Protein AF-A0A850JNI6-F1 (afdb_monomer_lite)

Sequence (99 aa):
MSFDELVTRLVEAGRAAFAEARETNSGESFYSFALFTDPFAAYILPTCSSEEGLLRVAERYVGEFGGTVEEQAASLRWSPVDSPYHMLGRTTSPVFSKC

Foldseek 3Di:
DDPVVVVVVVVVQQVVQVVVVCVVPVVWAWDDWDWDADPVNPDTAIFTATPVQLLVLLVVCCVVPNDDSVVSSVVCVPPRVSGPRTRTDDDPPPPPPDD

Secondary structure (DSSP, 8-state):
--HHHHHHHHHHHHHHHHHHHHHHTTTS-EEEEEEE--TT----EEEEEEHHHHHHHHHHHHHHH-S-HHHHHHHHTT-TTTSTTBT-S--SSTT-S--

Radius of gyration: 14.99 Å; chains: 1; bounding box: 40×25×36 Å

Structure (mmCIF, N/CA/C/O backbone):
data_AF-A0A850JNI6-F1
#
_entry.id   AF-A0A850JNI6-F1
#
loop_
_atom_site.group_PDB
_atom_site.id
_atom_site.type_symbol
_atom_site.label_atom_id
_atom_site.label_alt_id
_atom_site.label_comp_id
_atom_site.label_asym_id
_atom_site.label_entity_id
_atom_site.label_seq_id
_atom_site.pdbx_PDB_ins_code
_atom_site.Cartn_x
_atom_site.Cartn_y
_atom_site.Cartn_z
_atom_site.occupancy
_atom_site.B_iso_or_equiv
_atom_site.auth_seq_id
_atom_site.auth_comp_id
_atom_site.auth_asym_id
_atom_site.auth_atom_id
_atom_site.pdbx_PDB_model_num
ATOM 1 N N . MET A 1 1 ? 15.183 1.826 -24.640 1.00 78.06 1 MET A N 1
ATOM 2 C CA . MET A 1 1 ? 15.391 1.572 -23.208 1.00 78.06 1 MET A CA 1
ATOM 3 C C . MET A 1 1 ? 15.656 0.092 -23.051 1.00 78.06 1 MET A C 1
ATOM 5 O O . MET A 1 1 ? 14.844 -0.695 -23.532 1.00 78.06 1 MET A O 1
ATOM 9 N N . SER A 1 2 ? 16.808 -0.277 -22.503 1.00 95.75 2 SER A N 1
ATOM 10 C CA . SER A 1 2 ? 17.127 -1.666 -22.176 1.00 95.75 2 SER A CA 1
ATOM 11 C C . SER A 1 2 ? 16.331 -2.131 -20.953 1.00 95.75 2 SER A C 1
ATOM 13 O O . SER A 1 2 ? 15.726 -1.325 -20.242 1.00 95.75 2 SER A O 1
ATOM 15 N N . PHE A 1 3 ? 16.329 -3.440 -20.707 1.00 94.31 3 PHE A N 1
ATOM 16 C CA . PHE A 1 3 ? 15.734 -3.994 -19.494 1.00 94.31 3 PHE A CA 1
ATOM 17 C C . PHE A 1 3 ? 16.420 -3.446 -18.234 1.00 94.31 3 PHE A C 1
ATOM 19 O O . PHE A 1 3 ? 15.738 -3.007 -17.315 1.00 94.31 3 PHE A O 1
ATOM 26 N N . ASP A 1 4 ? 17.751 -3.373 -18.233 1.00 97.44 4 ASP A N 1
ATOM 27 C CA . ASP A 1 4 ? 18.517 -2.847 -17.100 1.00 97.44 4 ASP A CA 1
ATOM 28 C C . ASP A 1 4 ? 18.196 -1.371 -16.832 1.00 97.44 4 ASP A C 1
ATOM 30 O O . ASP A 1 4 ? 17.977 -0.979 -15.688 1.00 97.44 4 ASP A O 1
ATOM 34 N N . GLU A 1 5 ? 18.073 -0.558 -17.887 1.00 95.31 5 GLU A N 1
ATOM 35 C CA . GLU A 1 5 ? 17.661 0.845 -17.762 1.00 95.31 5 GLU A CA 1
ATOM 36 C C . GLU A 1 5 ? 16.249 0.979 -17.172 1.00 95.31 5 GLU A C 1
ATOM 38 O O . GLU A 1 5 ? 16.004 1.872 -16.358 1.00 95.31 5 GLU A O 1
ATOM 43 N N . LEU A 1 6 ? 15.317 0.098 -17.557 1.00 92.38 6 LEU A N 1
ATOM 44 C CA . LEU A 1 6 ? 13.971 0.067 -16.983 1.00 92.38 6 LEU A CA 1
ATOM 45 C C . LEU A 1 6 ? 14.011 -0.313 -15.497 1.00 92.38 6 LEU A C 1
ATOM 47 O O . LEU A 1 6 ? 13.385 0.364 -14.683 1.00 92.38 6 LEU A O 1
ATOM 51 N N . VAL A 1 7 ? 14.762 -1.358 -15.137 1.00 95.12 7 VAL A N 1
ATOM 52 C CA . VAL A 1 7 ? 14.914 -1.811 -13.746 1.00 95.12 7 VAL A CA 1
ATOM 53 C C . VAL A 1 7 ? 15.484 -0.696 -12.875 1.00 95.12 7 VAL A C 1
ATOM 55 O O . VAL A 1 7 ? 14.911 -0.396 -11.827 1.00 95.12 7 VAL A O 1
ATOM 58 N N . THR A 1 8 ? 16.554 -0.031 -13.318 1.00 96.12 8 THR A N 1
ATOM 59 C CA . THR A 1 8 ? 17.145 1.097 -12.585 1.00 96.12 8 THR A CA 1
ATOM 60 C C . THR A 1 8 ? 16.121 2.203 -12.352 1.00 96.12 8 THR A C 1
ATOM 62 O O . THR A 1 8 ? 15.936 2.633 -11.214 1.00 96.12 8 THR A O 1
ATOM 65 N N . ARG A 1 9 ? 15.384 2.607 -13.394 1.00 94.00 9 ARG A N 1
ATOM 66 C CA . ARG A 1 9 ? 14.365 3.661 -13.278 1.00 94.00 9 ARG A CA 1
ATOM 67 C C . ARG A 1 9 ? 13.219 3.281 -12.345 1.00 94.00 9 ARG A C 1
ATOM 69 O O . ARG A 1 9 ? 12.752 4.132 -11.594 1.00 94.00 9 ARG A O 1
ATOM 76 N N . LEU A 1 10 ? 12.775 2.024 -12.361 1.00 92.75 10 LEU A N 1
ATOM 77 C CA . LEU A 1 10 ? 11.735 1.538 -11.448 1.00 92.75 10 LEU A CA 1
ATOM 78 C C . LEU A 1 10 ? 12.212 1.546 -9.992 1.00 92.75 10 LEU A C 1
ATOM 80 O O . LEU A 1 10 ? 11.463 1.959 -9.107 1.00 92.75 10 LEU A O 1
ATOM 84 N N . VAL A 1 11 ? 13.458 1.137 -9.738 1.00 94.69 11 VAL A N 1
ATOM 85 C CA . VAL A 1 11 ? 14.051 1.172 -8.392 1.00 94.69 11 VAL A CA 1
ATOM 86 C C . VAL A 1 11 ? 14.156 2.607 -7.880 1.00 94.69 11 VAL A C 1
ATOM 88 O O . VAL A 1 11 ? 13.789 2.873 -6.735 1.00 94.69 11 VAL A O 1
ATOM 91 N N . GLU A 1 12 ? 14.633 3.534 -8.708 1.00 94.38 12 GLU A N 1
ATOM 92 C CA . GLU A 1 12 ? 14.754 4.950 -8.349 1.00 94.38 12 GLU A CA 1
ATOM 93 C C . GLU A 1 12 ? 13.386 5.584 -8.077 1.00 94.38 12 GLU A C 1
ATOM 95 O O . GLU A 1 12 ? 13.191 6.196 -7.025 1.00 94.38 12 GLU A O 1
ATOM 100 N N . ALA A 1 13 ? 12.420 5.377 -8.978 1.00 91.75 13 ALA A N 1
ATOM 101 C CA . ALA A 1 13 ? 11.065 5.899 -8.830 1.00 91.75 13 ALA A CA 1
ATOM 102 C C . ALA A 1 13 ? 10.364 5.334 -7.585 1.00 91.75 13 ALA A C 1
ATOM 104 O O . ALA A 1 13 ? 9.784 6.094 -6.809 1.00 91.75 13 ALA A O 1
ATOM 105 N N . GLY A 1 14 ? 10.468 4.021 -7.348 1.00 93.38 14 GLY A N 1
ATOM 106 C CA . GLY A 1 14 ? 9.902 3.378 -6.164 1.00 93.38 14 GLY A CA 1
ATOM 107 C C . GLY A 1 14 ? 10.510 3.917 -4.869 1.00 93.38 14 GLY A C 1
ATOM 108 O O . GLY A 1 14 ? 9.780 4.297 -3.958 1.00 93.38 14 GLY A O 1
ATOM 109 N N . ARG A 1 15 ? 11.845 4.036 -4.794 1.00 94.56 15 ARG A N 1
ATOM 110 C CA . ARG A 1 15 ? 12.525 4.608 -3.616 1.00 94.56 15 ARG A CA 1
ATOM 111 C C . ARG A 1 15 ? 12.087 6.041 -3.338 1.00 94.56 15 ARG A C 1
ATOM 113 O O . ARG A 1 15 ? 11.835 6.362 -2.180 1.00 94.56 15 ARG A O 1
ATOM 120 N N . ALA A 1 16 ? 11.991 6.873 -4.373 1.00 94.00 16 ALA A N 1
ATOM 121 C CA . ALA A 1 16 ? 11.546 8.255 -4.231 1.00 94.00 16 ALA A CA 1
ATOM 122 C C . ALA A 1 16 ? 10.104 8.333 -3.704 1.00 94.00 16 ALA A C 1
ATOM 124 O O . ALA A 1 16 ? 9.855 9.032 -2.725 1.00 94.00 16 ALA A O 1
ATOM 125 N N . ALA A 1 17 ? 9.181 7.561 -4.287 1.00 93.56 17 ALA A N 1
ATOM 126 C CA . ALA A 1 17 ? 7.783 7.53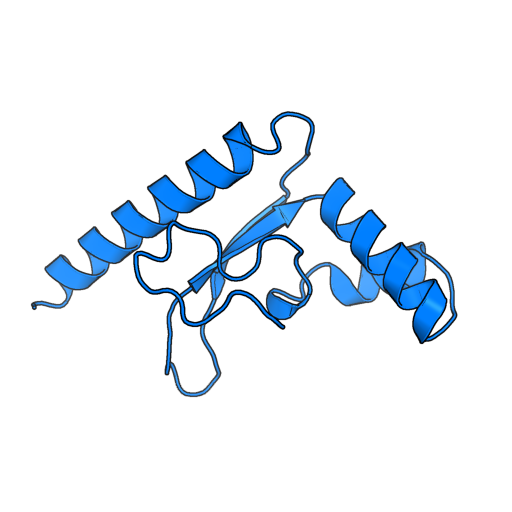1 -3.856 1.00 93.56 17 ALA A CA 1
ATOM 127 C C . ALA A 1 17 ? 7.625 7.015 -2.414 1.00 93.56 17 ALA A C 1
ATOM 129 O O . ALA A 1 17 ? 6.857 7.569 -1.631 1.00 93.56 17 ALA A O 1
ATOM 130 N N . PHE A 1 18 ? 8.373 5.979 -2.026 1.00 94.88 18 PHE A N 1
ATOM 131 C CA . PHE A 1 18 ? 8.303 5.428 -0.670 1.00 94.88 18 PHE A CA 1
ATOM 132 C C . PHE A 1 18 ? 8.940 6.340 0.381 1.00 94.88 18 PHE A C 1
ATOM 134 O O . PHE A 1 18 ? 8.454 6.391 1.511 1.00 94.88 18 PHE A O 1
ATOM 141 N N . ALA A 1 19 ? 10.003 7.068 0.029 1.00 94.44 19 ALA A N 1
ATOM 142 C CA . ALA A 1 19 ? 10.560 8.103 0.895 1.00 94.44 19 ALA A CA 1
ATOM 143 C C . ALA A 1 19 ? 9.534 9.221 1.128 1.00 94.44 19 ALA A C 1
ATOM 145 O O . ALA A 1 19 ? 9.232 9.530 2.277 1.00 94.44 19 ALA A O 1
ATOM 146 N N . GLU A 1 20 ? 8.914 9.724 0.057 1.00 93.50 20 GLU A N 1
ATOM 147 C CA . GLU A 1 20 ? 7.846 10.730 0.127 1.00 93.50 20 GLU A CA 1
ATOM 148 C C . GLU A 1 20 ? 6.667 10.258 0.995 1.00 93.50 20 GLU A C 1
ATOM 150 O O . GLU A 1 20 ? 6.178 11.018 1.834 1.00 93.50 20 GLU A O 1
ATOM 155 N N . ALA A 1 21 ? 6.256 8.990 0.864 1.00 92.56 21 ALA A N 1
ATOM 156 C CA . ALA A 1 21 ? 5.202 8.396 1.688 1.00 92.56 21 ALA A CA 1
ATOM 157 C C . ALA A 1 21 ? 5.534 8.468 3.182 1.00 92.56 21 ALA A C 1
ATOM 159 O O . ALA A 1 21 ? 4.709 8.897 3.990 1.00 92.56 21 ALA A O 1
ATOM 160 N N . ARG A 1 22 ? 6.755 8.059 3.543 1.00 94.75 22 ARG A N 1
ATOM 161 C CA . ARG A 1 22 ? 7.225 8.019 4.932 1.00 94.75 22 ARG A CA 1
ATOM 162 C C . ARG A 1 22 ? 7.435 9.409 5.512 1.00 94.75 22 ARG A C 1
ATOM 164 O O . ARG A 1 22 ? 7.154 9.615 6.684 1.00 94.75 22 ARG A O 1
ATOM 171 N N . GLU A 1 23 ? 7.934 10.348 4.717 1.00 94.88 23 GLU A N 1
ATOM 172 C CA . GLU A 1 23 ? 8.136 11.734 5.146 1.00 94.88 23 GLU A CA 1
ATOM 173 C C . GLU A 1 23 ? 6.793 12.427 5.394 1.00 94.88 23 GLU A C 1
ATOM 175 O O . GLU A 1 23 ? 6.577 13.001 6.462 1.00 94.88 23 GLU A O 1
ATOM 180 N N . THR A 1 24 ? 5.863 12.301 4.444 1.00 93.19 24 THR A N 1
ATOM 181 C CA . THR A 1 24 ? 4.526 12.909 4.527 1.00 93.19 24 THR A CA 1
ATOM 182 C C . THR A 1 24 ? 3.689 12.312 5.660 1.00 93.19 24 THR A C 1
ATOM 184 O O . THR A 1 24 ? 2.916 13.026 6.292 1.00 93.19 24 THR A O 1
ATOM 187 N N . ASN A 1 25 ? 3.869 11.021 5.956 1.00 94.00 25 ASN A N 1
ATOM 188 C CA . ASN A 1 25 ? 3.100 10.282 6.962 1.00 94.00 25 ASN A CA 1
ATOM 189 C C . ASN A 1 25 ? 4.020 9.745 8.073 1.00 94.00 25 ASN A C 1
ATOM 191 O O . ASN A 1 25 ? 3.952 8.581 8.455 1.00 94.00 25 ASN A O 1
ATOM 195 N N . SER A 1 26 ? 4.915 10.592 8.586 1.00 93.75 26 SER A N 1
ATOM 196 C CA . SER A 1 26 ? 5.963 10.196 9.547 1.00 93.75 26 SER A CA 1
ATOM 197 C C . SER A 1 26 ? 5.458 9.651 10.889 1.00 93.75 26 SER A C 1
ATOM 199 O O . SER A 1 26 ? 6.232 9.039 11.625 1.00 93.75 26 SER A O 1
ATOM 201 N N . GLY A 1 27 ? 4.176 9.847 11.202 1.00 96.31 27 GLY A N 1
ATOM 202 C CA . GLY A 1 27 ? 3.513 9.270 12.371 1.00 96.31 27 GLY A CA 1
ATOM 203 C C . GLY A 1 27 ? 2.929 7.874 12.152 1.00 96.31 27 GLY A C 1
ATOM 204 O O . GLY A 1 27 ? 2.330 7.344 13.080 1.00 96.31 27 GLY A O 1
ATOM 205 N N . GLU A 1 28 ? 3.065 7.300 10.955 1.00 97.50 28 GLU A N 1
ATOM 206 C CA . GLU A 1 28 ? 2.433 6.031 10.600 1.00 97.50 28 GLU A CA 1
ATOM 207 C C . GLU A 1 28 ? 3.388 4.838 10.580 1.00 97.50 28 GLU A C 1
ATOM 209 O O . GLU A 1 28 ? 4.580 4.933 10.261 1.00 97.50 28 GLU A O 1
ATOM 214 N N . SER A 1 29 ? 2.814 3.674 10.863 1.00 97.88 29 SER A N 1
ATOM 215 C CA . SER A 1 29 ? 3.479 2.381 10.912 1.00 97.88 29 SER A CA 1
ATOM 216 C C . SER A 1 29 ? 3.260 1.634 9.598 1.00 97.88 29 SER A C 1
ATOM 218 O O . SER A 1 29 ? 2.279 0.914 9.417 1.00 97.88 29 SER A O 1
ATOM 220 N N . PHE A 1 30 ? 4.187 1.802 8.655 1.00 97.44 30 PHE A N 1
ATOM 221 C CA . PHE A 1 30 ? 4.139 1.117 7.360 1.00 97.44 30 PHE A CA 1
ATOM 222 C C . PHE A 1 30 ? 4.514 -0.367 7.474 1.00 97.44 30 PHE A C 1
ATOM 224 O O . PHE A 1 30 ? 5.591 -0.699 7.972 1.00 97.44 30 PHE A O 1
ATOM 231 N N . TYR A 1 31 ? 3.671 -1.253 6.935 1.00 96.56 31 TYR A N 1
ATOM 232 C CA . TYR A 1 31 ? 3.904 -2.705 6.901 1.00 96.56 31 TYR A CA 1
ATOM 233 C C . TYR A 1 31 ? 4.152 -3.264 5.493 1.00 96.56 31 TYR A C 1
ATOM 235 O O . TYR A 1 31 ? 4.559 -4.417 5.361 1.00 96.56 31 TYR A O 1
ATOM 243 N N . SER A 1 32 ? 3.910 -2.482 4.436 1.00 95.38 32 SER A N 1
ATOM 244 C CA . SER A 1 32 ? 4.100 -2.925 3.051 1.00 95.38 32 SER A CA 1
ATOM 245 C C . SER A 1 32 ? 4.635 -1.806 2.166 1.00 95.38 32 SER A C 1
ATOM 247 O O . SER A 1 32 ? 4.180 -0.669 2.262 1.00 95.38 32 SER A O 1
ATOM 249 N N . PHE A 1 33 ? 5.569 -2.153 1.279 1.00 94.94 33 PHE A N 1
ATOM 250 C CA . PHE A 1 33 ? 6.054 -1.333 0.168 1.00 94.94 33 PHE A CA 1
ATOM 251 C C . PHE A 1 33 ? 6.249 -2.254 -1.040 1.00 94.94 33 PHE A C 1
ATOM 253 O O . PHE A 1 33 ? 7.050 -3.188 -0.982 1.00 94.94 33 PHE A O 1
ATOM 260 N N . ALA A 1 34 ? 5.515 -2.015 -2.122 1.00 93.06 34 ALA A N 1
ATOM 261 C CA . ALA A 1 34 ? 5.465 -2.908 -3.272 1.00 93.06 34 ALA A CA 1
ATOM 262 C C . ALA A 1 34 ? 5.294 -2.143 -4.589 1.00 93.06 34 ALA A C 1
ATOM 264 O O . ALA A 1 34 ? 4.813 -1.011 -4.624 1.00 93.06 34 ALA A O 1
ATOM 265 N N . LEU A 1 35 ? 5.673 -2.792 -5.689 1.00 92.06 35 LEU A N 1
ATOM 266 C CA . LEU A 1 35 ? 5.264 -2.388 -7.028 1.00 92.06 35 LEU A CA 1
ATOM 267 C C . LEU A 1 35 ? 4.030 -3.207 -7.406 1.00 92.06 35 LEU A C 1
ATOM 269 O O . LEU A 1 35 ? 4.088 -4.435 -7.445 1.00 92.06 35 LEU A O 1
ATOM 273 N N . PHE A 1 36 ? 2.922 -2.523 -7.6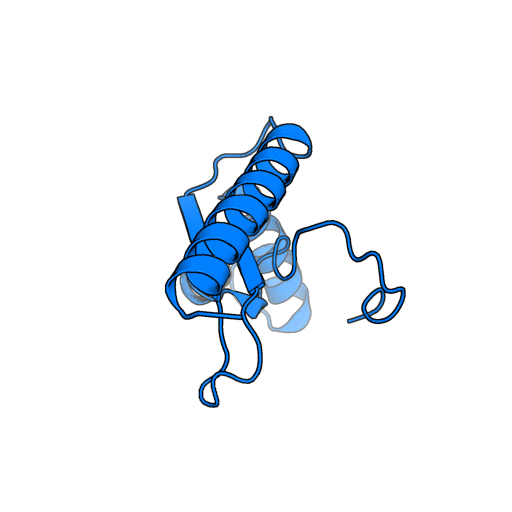56 1.00 91.19 36 PHE A N 1
ATOM 274 C CA . PHE A 1 36 ? 1.666 -3.119 -8.080 1.00 91.19 36 PHE A CA 1
ATOM 275 C C . PHE A 1 36 ? 1.506 -3.015 -9.596 1.00 91.19 36 PHE A C 1
ATOM 277 O O . PHE A 1 36 ? 1.887 -2.018 -10.211 1.00 91.19 36 PHE A O 1
ATOM 284 N N . THR A 1 37 ? 0.918 -4.048 -10.184 1.00 91.69 37 THR A N 1
ATOM 285 C CA . THR A 1 37 ? 0.560 -4.110 -11.597 1.00 91.69 37 THR A CA 1
ATOM 286 C C . THR A 1 37 ? -0.763 -4.851 -11.747 1.00 91.69 37 THR A C 1
ATOM 288 O O . THR A 1 37 ? -1.144 -5.620 -10.861 1.00 91.69 37 THR A O 1
ATOM 291 N N . ASP A 1 38 ? -1.467 -4.617 -12.849 1.00 88.19 38 ASP A N 1
ATOM 292 C CA . ASP A 1 38 ? -2.678 -5.367 -13.168 1.00 88.19 38 ASP A CA 1
ATOM 293 C C . ASP A 1 38 ? -2.349 -6.734 -13.810 1.00 88.19 38 ASP A C 1
ATOM 295 O O . ASP A 1 38 ? -1.201 -6.995 -14.185 1.00 88.19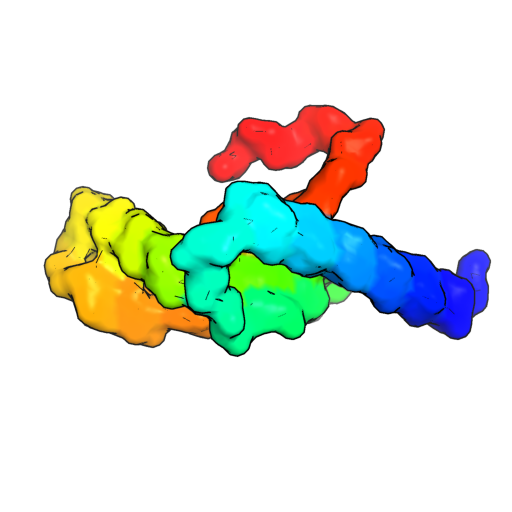 38 ASP A O 1
ATOM 299 N N . PRO A 1 39 ? -3.337 -7.637 -13.970 1.00 91.56 39 PRO A N 1
ATOM 300 C CA . PRO A 1 39 ? -3.120 -8.939 -14.609 1.00 91.56 39 PRO A CA 1
ATOM 301 C C . PRO A 1 39 ? -2.604 -8.880 -16.057 1.00 91.56 39 PRO A C 1
ATOM 303 O O . PRO A 1 39 ? -2.147 -9.896 -16.577 1.00 91.56 39 PRO A O 1
ATOM 306 N N . PHE A 1 40 ? -2.684 -7.719 -16.713 1.00 93.19 40 PHE A N 1
ATOM 307 C CA . PHE A 1 40 ? -2.211 -7.495 -18.079 1.00 93.19 40 PHE A CA 1
ATOM 308 C C . PHE A 1 40 ? -0.851 -6.789 -18.128 1.00 93.19 40 PHE A C 1
ATOM 310 O O . PHE A 1 40 ? -0.354 -6.501 -19.218 1.00 93.19 40 PHE A O 1
ATOM 317 N N . ALA A 1 41 ? -0.244 -6.523 -16.969 1.00 88.88 41 ALA A N 1
ATOM 318 C CA . ALA A 1 41 ? 0.967 -5.735 -16.817 1.00 88.88 41 ALA A CA 1
ATOM 319 C C . ALA A 1 41 ? 0.902 -4.350 -17.493 1.00 88.88 41 ALA A C 1
ATOM 321 O O . ALA A 1 41 ? 1.918 -3.833 -17.964 1.00 88.88 41 ALA A O 1
ATOM 322 N N . ALA A 1 42 ? -0.286 -3.738 -17.567 1.00 89.00 42 ALA A N 1
ATOM 323 C CA . ALA A 1 42 ? -0.487 -2.497 -18.318 1.00 89.00 42 ALA A CA 1
ATOM 324 C C . ALA A 1 42 ? 0.184 -1.276 -17.661 1.00 89.00 42 ALA A C 1
ATOM 326 O O . ALA A 1 42 ? 0.443 -0.273 -18.327 1.00 89.00 42 ALA A O 1
ATOM 327 N N . TYR A 1 43 ? 0.481 -1.352 -16.362 1.00 85.88 43 TYR A N 1
ATOM 328 C CA . TYR A 1 43 ? 1.155 -0.306 -15.595 1.00 85.88 43 TYR A CA 1
ATOM 329 C C . TYR A 1 43 ? 1.931 -0.889 -14.414 1.00 85.88 43 TYR A C 1
ATOM 331 O O . TYR A 1 43 ? 1.622 -1.973 -13.935 1.00 85.88 43 TYR A O 1
ATOM 339 N N . ILE A 1 44 ? 2.915 -0.146 -13.908 1.00 89.50 44 ILE A N 1
ATOM 340 C CA . ILE A 1 44 ? 3.627 -0.469 -12.667 1.00 89.50 44 ILE A CA 1
ATOM 341 C C . ILE A 1 44 ? 3.546 0.758 -11.766 1.00 89.50 44 ILE A C 1
ATOM 343 O O . ILE A 1 44 ? 4.007 1.832 -12.155 1.00 89.50 44 ILE A O 1
ATOM 347 N N . LEU A 1 45 ? 2.961 0.607 -10.580 1.00 88.81 45 LEU A N 1
ATOM 348 C CA . LEU A 1 45 ? 2.749 1.697 -9.631 1.00 88.81 45 LEU A CA 1
ATOM 349 C C . LEU A 1 45 ? 3.373 1.357 -8.277 1.00 88.81 45 LEU A C 1
ATOM 351 O O . LEU A 1 45 ? 3.139 0.262 -7.762 1.00 88.81 45 LEU A O 1
ATOM 355 N N . PRO A 1 46 ? 4.131 2.270 -7.653 1.00 91.69 46 PRO A N 1
ATOM 356 C CA . PRO A 1 46 ? 4.504 2.101 -6.259 1.00 91.69 46 PRO A CA 1
ATOM 357 C C . PRO A 1 46 ? 3.241 2.187 -5.393 1.00 91.69 46 PRO A C 1
ATOM 359 O O . PRO A 1 46 ? 2.369 3.033 -5.586 1.00 91.69 46 PRO A O 1
ATOM 362 N N . THR A 1 47 ? 3.117 1.263 -4.453 1.00 92.81 47 THR A N 1
ATOM 363 C CA . THR A 1 47 ? 2.033 1.212 -3.472 1.00 92.81 47 THR A CA 1
ATOM 364 C C . THR A 1 47 ? 2.636 0.819 -2.135 1.00 92.81 47 THR A C 1
ATOM 366 O O . THR A 1 47 ? 3.495 -0.059 -2.060 1.00 92.81 47 THR A O 1
ATOM 369 N N . CYS A 1 48 ? 2.208 1.470 -1.067 1.00 95.12 48 CYS A N 1
ATOM 370 C CA . CYS A 1 48 ? 2.569 1.083 0.289 1.00 95.12 48 CYS A CA 1
ATOM 371 C C . CYS A 1 48 ? 1.323 1.025 1.159 1.00 95.12 48 CYS A C 1
ATOM 373 O O . CYS A 1 48 ? 0.269 1.488 0.740 1.00 95.12 48 CYS A O 1
ATOM 375 N N . SER A 1 49 ? 1.436 0.451 2.350 1.00 96.12 49 SER A N 1
ATOM 376 C CA . SER A 1 49 ? 0.321 0.360 3.293 1.00 96.12 49 SER A CA 1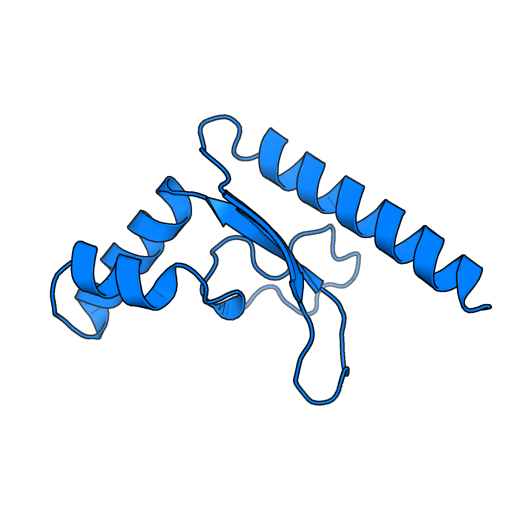
ATOM 377 C C . SER A 1 49 ? 0.820 0.544 4.720 1.00 96.12 49 SER A C 1
ATOM 379 O O . SER A 1 49 ? 1.910 0.071 5.065 1.00 96.12 49 SER A O 1
ATOM 381 N N . SER A 1 50 ? 0.016 1.219 5.536 1.00 97.56 50 SER A N 1
ATOM 382 C CA . SER A 1 50 ? 0.248 1.447 6.963 1.00 97.56 50 SER A CA 1
ATOM 383 C C . SER A 1 50 ? -0.928 0.959 7.799 1.00 97.56 50 SER A C 1
ATOM 385 O O . SER A 1 50 ? -2.034 0.777 7.282 1.00 97.56 50 SER A O 1
ATOM 387 N N . GLU A 1 51 ? -0.688 0.726 9.088 1.00 98.00 51 GLU A N 1
ATOM 388 C CA . GLU A 1 51 ? -1.739 0.312 10.024 1.00 98.00 51 GLU A CA 1
ATOM 389 C C . GLU A 1 51 ? -2.815 1.396 10.165 1.00 98.00 51 GLU A C 1
ATOM 391 O O . GLU A 1 51 ? -4.010 1.119 10.096 1.00 98.00 51 GLU A O 1
ATOM 396 N N . GLU A 1 52 ? -2.403 2.655 10.282 1.00 97.81 52 GLU A N 1
ATOM 397 C CA . GLU A 1 52 ? -3.293 3.800 10.450 1.00 97.81 52 GLU A CA 1
ATOM 398 C C . GLU A 1 52 ? -4.098 4.063 9.173 1.00 97.81 52 GLU A C 1
ATOM 400 O O . GLU A 1 52 ? -5.298 4.334 9.231 1.00 97.81 52 GLU A O 1
ATOM 405 N N . GLY A 1 53 ? -3.459 3.930 8.009 1.00 96.25 53 GLY A N 1
ATOM 406 C CA . GLY A 1 53 ? -4.127 4.005 6.715 1.00 96.25 53 GLY A CA 1
ATOM 407 C C . GLY A 1 53 ? -5.164 2.902 6.529 1.00 96.25 53 GLY A C 1
ATOM 408 O O . GLY A 1 53 ? -6.278 3.190 6.092 1.00 96.25 53 GLY A O 1
ATOM 409 N N . LEU A 1 54 ? -4.831 1.665 6.910 1.00 98.19 54 LEU A N 1
ATOM 410 C CA . LEU A 1 54 ? -5.753 0.531 6.851 1.00 98.19 54 LEU A CA 1
ATOM 411 C C . LEU A 1 54 ? -6.995 0.769 7.714 1.00 98.19 54 LEU A C 1
ATOM 413 O O . LEU A 1 54 ? -8.108 0.550 7.242 1.00 98.19 54 LEU A O 1
ATOM 417 N N . LEU A 1 55 ? -6.817 1.248 8.947 1.00 98.06 55 LEU A N 1
ATOM 418 C CA . LEU A 1 55 ? -7.936 1.516 9.852 1.00 98.06 55 LEU A CA 1
ATOM 419 C C . LEU A 1 55 ? -8.864 2.607 9.309 1.00 98.06 55 LEU A C 1
ATOM 421 O O . LEU A 1 55 ? -10.076 2.407 9.297 1.00 98.06 55 LEU A O 1
ATOM 425 N N . ARG A 1 56 ? -8.322 3.704 8.759 1.00 97.25 56 ARG A N 1
ATOM 426 C CA . ARG A 1 56 ? -9.144 4.758 8.129 1.00 97.25 56 ARG A CA 1
ATOM 427 C C . ARG A 1 56 ? -9.986 4.230 6.968 1.00 97.25 56 ARG A C 1
ATOM 429 O O . ARG A 1 56 ? -11.146 4.610 6.814 1.00 97.25 56 ARG A O 1
ATOM 436 N N . VAL A 1 57 ? -9.409 3.369 6.129 1.00 97.19 57 VAL A N 1
ATOM 437 C CA . VAL A 1 57 ? -10.144 2.771 5.005 1.00 97.19 57 VAL A CA 1
ATOM 438 C C . VAL A 1 57 ? -11.1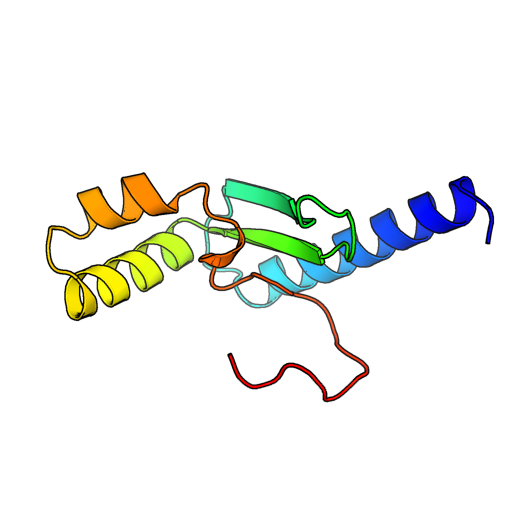87 1.777 5.511 1.00 97.19 57 VAL A C 1
ATOM 440 O O . VAL A 1 57 ? -12.317 1.797 5.030 1.00 97.19 57 VAL A O 1
ATOM 443 N N . ALA A 1 58 ? -10.854 0.962 6.512 1.00 98.12 58 ALA A N 1
ATOM 444 C CA . ALA A 1 58 ? -11.791 0.030 7.128 1.00 98.12 58 ALA A CA 1
ATOM 445 C C . ALA A 1 58 ? -12.997 0.750 7.757 1.00 98.12 58 ALA A C 1
ATOM 447 O O . ALA A 1 58 ? -14.131 0.333 7.542 1.00 98.12 58 ALA A O 1
ATOM 448 N N . GLU A 1 59 ? -12.784 1.869 8.454 1.00 98.19 59 GLU A N 1
ATOM 449 C CA . GLU A 1 59 ? -13.859 2.716 8.991 1.00 98.19 59 GLU A CA 1
ATOM 450 C C . GLU A 1 59 ? -14.792 3.238 7.889 1.00 98.19 59 GLU A C 1
ATOM 452 O O . GLU A 1 59 ? -16.016 3.175 8.031 1.00 98.19 59 GLU A O 1
ATOM 457 N N . ARG A 1 60 ? -14.234 3.695 6.757 1.00 97.69 60 ARG A N 1
ATOM 458 C CA . ARG A 1 60 ? -15.032 4.087 5.582 1.00 97.69 60 ARG A CA 1
ATOM 459 C C . ARG A 1 60 ? -15.867 2.913 5.065 1.00 97.69 60 ARG A C 1
ATOM 461 O O . ARG A 1 60 ? -17.062 3.074 4.829 1.00 97.69 60 ARG A O 1
ATOM 468 N N . TYR A 1 61 ? -15.257 1.736 4.933 1.00 97.44 61 TYR A N 1
ATOM 469 C CA . TYR A 1 61 ? -15.924 0.525 4.451 1.00 97.44 61 TYR A CA 1
ATOM 470 C C . TYR A 1 61 ? -17.047 0.054 5.381 1.00 97.44 61 TYR A C 1
ATOM 472 O O . TYR A 1 61 ? -18.090 -0.374 4.897 1.00 97.44 61 TYR A O 1
ATOM 480 N N . VAL A 1 62 ? -16.892 0.190 6.701 1.00 98.25 62 VAL A N 1
ATOM 481 C CA . VAL A 1 62 ? -17.988 -0.063 7.651 1.00 98.25 62 VAL A CA 1
ATOM 482 C C . VAL A 1 62 ? -19.172 0.866 7.377 1.00 98.25 62 VAL A C 1
ATOM 484 O O . VAL A 1 62 ? -20.318 0.421 7.404 1.00 98.25 62 VAL A O 1
ATOM 487 N N . GLY A 1 63 ? -18.917 2.142 7.076 1.00 96.94 63 GLY A N 1
ATOM 488 C CA . GLY A 1 63 ? -19.969 3.101 6.731 1.00 96.94 63 GLY A CA 1
ATOM 489 C C . GLY A 1 63 ? -20.717 2.765 5.435 1.00 96.94 63 GLY A C 1
ATOM 490 O O . GLY A 1 63 ? -21.920 3.002 5.348 1.00 96.94 63 GLY A O 1
ATOM 491 N N . GLU A 1 64 ? -20.024 2.203 4.444 1.00 96.88 64 GLU A N 1
ATOM 492 C CA . GLU A 1 64 ? -20.588 1.895 3.122 1.00 96.88 64 GLU A CA 1
ATOM 493 C C . GLU A 1 64 ? -21.233 0.503 3.044 1.00 96.88 64 GLU A C 1
ATOM 495 O O . GLU A 1 64 ? -22.276 0.336 2.408 1.00 96.88 64 GLU A O 1
ATOM 500 N N . PHE A 1 65 ? -20.637 -0.493 3.701 1.00 96.69 65 PHE A N 1
ATOM 501 C CA . PHE A 1 65 ? -20.980 -1.910 3.537 1.00 96.69 65 PHE A CA 1
ATOM 502 C C . PHE A 1 65 ? -21.390 -2.608 4.844 1.00 96.69 65 PHE A C 1
ATOM 504 O O . PHE A 1 65 ? -21.879 -3.738 4.802 1.00 96.69 65 PHE A O 1
ATOM 511 N N . GLY A 1 66 ? -21.236 -1.955 5.999 1.00 96.69 66 GLY A N 1
ATOM 512 C CA . GLY A 1 66 ? -21.496 -2.538 7.317 1.00 96.69 66 GLY A CA 1
ATOM 513 C C . GLY A 1 66 ? -20.377 -3.461 7.822 1.00 96.69 66 GLY A C 1
ATOM 514 O O . GLY A 1 66 ? -19.264 -3.480 7.293 1.00 96.69 66 GLY A O 1
ATOM 515 N N . GLY A 1 67 ? -20.682 -4.233 8.871 1.00 97.56 67 GLY A N 1
ATOM 516 C CA . GLY A 1 67 ? -19.713 -5.080 9.585 1.00 97.56 67 GLY A CA 1
ATOM 517 C C . GLY A 1 67 ? -18.924 -4.318 10.655 1.00 97.56 67 GLY A C 1
ATOM 518 O O . GLY A 1 67 ? -19.318 -3.217 11.052 1.00 97.56 67 GLY A O 1
ATOM 519 N N . THR A 1 68 ? -17.829 -4.905 11.145 1.00 98.44 68 THR A N 1
ATOM 520 C CA . THR A 1 68 ? -16.904 -4.237 12.080 1.00 98.44 68 THR A CA 1
ATOM 521 C C . THR A 1 68 ? -15.636 -3.734 11.390 1.00 98.44 68 THR A C 1
ATOM 523 O O . THR A 1 68 ? -15.267 -4.184 10.304 1.00 98.44 68 THR A O 1
ATOM 526 N N . VAL A 1 69 ? -14.938 -2.793 12.036 1.00 98.19 69 VAL A N 1
ATOM 527 C CA . VAL A 1 69 ? -13.664 -2.261 11.526 1.00 98.19 69 VAL A CA 1
ATOM 528 C C . VAL A 1 69 ? -12.623 -3.372 11.433 1.00 98.19 69 VAL A C 1
ATOM 530 O O . VAL A 1 69 ? -11.874 -3.423 10.465 1.00 98.19 69 VAL A O 1
ATOM 533 N N . GLU A 1 70 ? -12.593 -4.295 12.392 1.00 98.31 70 GLU A N 1
ATOM 534 C CA . GLU A 1 70 ? -11.663 -5.425 12.406 1.00 98.31 70 GLU A CA 1
ATOM 535 C C . GLU A 1 70 ? -11.902 -6.376 11.228 1.00 98.31 70 GLU A C 1
ATOM 537 O O . GLU A 1 70 ? -10.941 -6.809 10.592 1.00 98.31 70 GLU A O 1
ATOM 542 N N . GLU A 1 71 ? -13.165 -6.674 10.910 1.00 98.19 71 GLU A N 1
ATOM 543 C CA . GLU A 1 71 ? -13.535 -7.504 9.759 1.00 98.19 71 GLU A CA 1
ATOM 544 C C . GLU A 1 71 ? -13.100 -6.848 8.444 1.00 98.19 71 GLU A C 1
ATOM 546 O O . GLU A 1 71 ? -12.432 -7.481 7.618 1.00 98.19 71 GLU A O 1
ATOM 551 N N . GLN A 1 72 ? -13.411 -5.557 8.275 1.00 98.19 72 GLN A N 1
ATOM 552 C CA . GLN A 1 72 ? -13.028 -4.806 7.081 1.00 98.19 72 GLN A CA 1
ATOM 553 C C . GLN A 1 72 ? -11.501 -4.694 6.969 1.00 98.19 72 GLN A C 1
ATOM 555 O O . GLN A 1 72 ? -10.937 -5.039 5.931 1.00 98.19 72 GLN A O 1
ATOM 560 N N . ALA A 1 73 ? -10.805 -4.325 8.047 1.00 98.12 73 ALA A N 1
ATOM 561 C CA . ALA A 1 73 ? -9.348 -4.223 8.074 1.00 98.12 73 ALA A CA 1
ATOM 562 C C . ALA A 1 73 ? -8.670 -5.560 7.743 1.00 98.12 73 ALA A C 1
ATOM 564 O O . ALA A 1 73 ? -7.711 -5.586 6.972 1.00 98.12 73 ALA A O 1
ATOM 565 N N . ALA A 1 74 ? -9.172 -6.681 8.271 1.00 97.81 74 ALA A N 1
ATOM 566 C CA . ALA A 1 74 ? -8.637 -8.004 7.958 1.00 97.81 74 ALA A CA 1
ATOM 567 C C . ALA A 1 74 ? -8.782 -8.345 6.467 1.00 97.81 74 ALA A C 1
ATOM 569 O O . ALA A 1 74 ? -7.843 -8.876 5.869 1.00 97.81 74 ALA A O 1
ATOM 570 N N . SER A 1 75 ? -9.923 -8.009 5.859 1.00 96.88 75 SER A N 1
ATOM 571 C CA . SER A 1 75 ? -10.171 -8.261 4.435 1.00 96.88 75 SER A CA 1
ATOM 572 C C . SER A 1 75 ? -9.342 -7.361 3.506 1.00 96.88 75 SER A C 1
ATOM 574 O O . SER A 1 75 ? -8.875 -7.814 2.461 1.00 96.88 75 SER A O 1
ATOM 576 N N . LEU A 1 76 ? -9.097 -6.112 3.913 1.00 96.69 76 LEU A N 1
ATOM 577 C CA . LEU A 1 76 ? -8.451 -5.083 3.094 1.00 96.69 76 LEU A CA 1
ATOM 578 C C . LEU A 1 76 ? -6.930 -5.019 3.265 1.00 96.69 76 LEU A C 1
ATOM 580 O O . LEU A 1 76 ? -6.256 -4.396 2.448 1.00 96.69 76 LEU A O 1
ATOM 584 N N . ARG A 1 77 ? -6.364 -5.671 4.290 1.00 97.06 77 ARG A N 1
ATOM 585 C CA . ARG A 1 77 ? -4.942 -5.552 4.670 1.00 97.06 77 ARG A CA 1
ATOM 586 C C . ARG A 1 77 ? -3.954 -5.749 3.521 1.00 97.06 77 ARG A C 1
ATOM 588 O O . ARG A 1 77 ? -2.888 -5.146 3.509 1.00 97.06 77 ARG A O 1
ATOM 595 N N . TRP A 1 78 ? -4.287 -6.608 2.567 1.00 94.50 78 TRP A N 1
ATOM 596 C CA . TRP A 1 78 ? -3.423 -6.898 1.423 1.00 94.50 78 TRP A CA 1
ATOM 597 C C . TRP A 1 78 ? -4.008 -6.436 0.094 1.00 94.50 78 TRP A C 1
ATOM 599 O O . TRP A 1 78 ? -3.490 -6.829 -0.947 1.00 94.50 78 TRP A O 1
ATOM 609 N N . SER A 1 79 ? -5.055 -5.607 0.118 1.00 93.88 79 SER A N 1
ATOM 610 C CA . SER A 1 79 ? -5.604 -4.980 -1.078 1.00 93.88 79 SER A CA 1
ATOM 611 C C . SER A 1 79 ? -4.780 -3.738 -1.438 1.00 93.88 79 SER A C 1
ATOM 613 O O . SER A 1 79 ? -4.848 -2.725 -0.736 1.00 93.88 79 SER A O 1
ATOM 615 N N . PRO A 1 80 ? -3.980 -3.767 -2.521 1.00 89.31 80 PRO A N 1
ATOM 616 C CA . PRO A 1 80 ? -3.128 -2.635 -2.876 1.00 89.31 80 PRO A CA 1
ATOM 617 C C . PRO A 1 80 ? -3.950 -1.443 -3.368 1.00 89.31 80 PRO A C 1
ATOM 619 O O . PRO A 1 80 ? -3.583 -0.303 -3.107 1.00 89.31 80 PRO A O 1
ATOM 622 N N . VAL A 1 81 ? -5.061 -1.715 -4.059 1.00 89.06 81 VAL A N 1
ATOM 623 C CA . VAL A 1 81 ? -5.953 -0.699 -4.640 1.00 89.06 81 VAL A CA 1
ATOM 624 C C . VAL A 1 81 ? -6.759 0.050 -3.584 1.00 89.06 81 VAL A C 1
ATOM 626 O O . VAL A 1 81 ? -7.132 1.196 -3.808 1.00 89.06 81 VAL A O 1
ATOM 629 N N . ASP A 1 82 ? -6.985 -0.573 -2.427 1.00 92.69 82 ASP A N 1
ATOM 630 C CA . ASP A 1 82 ? -7.676 0.054 -1.300 1.00 92.69 82 ASP A CA 1
ATOM 631 C C . ASP A 1 82 ? -6.728 0.799 -0.364 1.00 92.69 82 ASP A C 1
ATOM 633 O O . ASP A 1 82 ? -7.182 1.523 0.521 1.00 92.69 82 ASP A O 1
ATOM 637 N N . SER A 1 83 ? -5.413 0.655 -0.546 1.00 90.00 83 SER A N 1
ATOM 638 C CA . SER A 1 83 ? -4.471 1.450 0.223 1.00 90.00 83 SER A CA 1
ATOM 639 C C . SER A 1 83 ? -4.683 2.941 -0.062 1.00 90.00 83 SER A C 1
ATOM 641 O O . SER A 1 83 ? -4.714 3.340 -1.230 1.00 90.00 83 SER A O 1
ATOM 643 N N . PRO A 1 84 ? -4.713 3.810 0.968 1.00 86.38 84 PRO A N 1
ATOM 644 C CA . PRO A 1 84 ? -4.772 5.258 0.757 1.00 86.38 84 PRO A CA 1
ATOM 645 C C . PRO A 1 84 ? -3.516 5.808 0.060 1.00 86.38 84 PRO A C 1
ATOM 647 O O . PRO A 1 84 ? -3.481 6.968 -0.341 1.00 86.38 84 PRO A O 1
ATOM 650 N N . TYR A 1 85 ? -2.483 4.974 -0.078 1.00 87.50 85 TYR A N 1
ATOM 651 C CA . TYR A 1 85 ? -1.204 5.278 -0.706 1.00 87.50 85 TYR A CA 1
ATOM 652 C C . TYR A 1 85 ? -1.004 4.531 -2.028 1.00 87.50 85 TYR A C 1
ATOM 654 O O . TYR A 1 85 ? 0.126 4.335 -2.491 1.00 87.50 85 TYR A O 1
ATOM 662 N N . HIS A 1 86 ? -2.094 4.072 -2.637 1.00 81.50 86 HIS A N 1
ATOM 663 C CA . HIS A 1 86 ? -2.067 3.593 -4.005 1.00 81.50 86 HIS A CA 1
ATOM 664 C C . HIS A 1 86 ? -1.733 4.747 -4.967 1.00 81.50 86 HIS A C 1
ATOM 666 O O . HIS A 1 86 ? -2.196 5.870 -4.787 1.00 81.50 86 HIS A O 1
ATOM 672 N N . MET A 1 87 ? -0.929 4.471 -5.998 1.00 74.75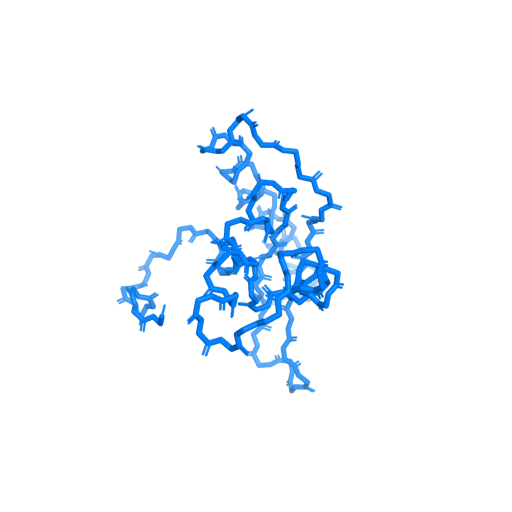 87 MET A N 1
ATOM 673 C CA . MET A 1 87 ? -0.494 5.452 -7.011 1.00 74.75 87 MET A CA 1
ATOM 674 C C . MET A 1 87 ? 0.377 6.610 -6.490 1.00 74.75 87 MET A C 1
ATOM 676 O O . MET A 1 87 ? 0.373 7.697 -7.068 1.00 74.75 87 MET A O 1
ATOM 680 N N . LEU A 1 88 ? 1.144 6.398 -5.417 1.00 66.31 88 LEU A N 1
ATOM 681 C CA . LEU A 1 88 ? 2.064 7.422 -4.919 1.00 66.31 88 LEU A CA 1
ATOM 682 C C . LEU A 1 88 ? 3.144 7.818 -5.939 1.00 66.31 88 LEU A C 1
ATOM 684 O O . LEU A 1 88 ? 3.579 7.033 -6.779 1.00 66.31 88 LEU A O 1
ATOM 688 N N . GLY A 1 89 ? 3.640 9.043 -5.791 1.00 56.81 89 GLY A N 1
ATOM 689 C CA . GLY A 1 89 ? 4.697 9.621 -6.612 1.00 56.81 89 GLY A CA 1
ATOM 690 C C . GLY A 1 89 ? 4.202 10.834 -7.390 1.00 56.81 89 GLY A C 1
ATOM 691 O O . GLY A 1 89 ? 3.061 10.889 -7.843 1.00 56.81 89 GLY A O 1
ATOM 692 N N . ARG A 1 90 ? 5.074 11.835 -7.547 1.00 47.25 90 ARG A N 1
ATOM 693 C CA . ARG A 1 90 ? 4.791 13.037 -8.338 1.00 47.25 90 ARG A CA 1
ATOM 694 C C . ARG A 1 90 ? 4.391 12.669 -9.767 1.00 47.25 90 ARG A C 1
ATOM 696 O O . ARG A 1 90 ? 5.237 12.490 -10.642 1.00 47.25 90 ARG A O 1
ATOM 703 N N . THR A 1 91 ? 3.091 12.654 -10.032 1.00 42.31 91 THR A N 1
ATOM 704 C CA . THR A 1 91 ? 2.557 12.818 -11.376 1.00 42.31 91 THR A CA 1
ATOM 705 C C . THR A 1 91 ? 2.991 14.186 -11.886 1.00 42.31 91 THR A C 1
ATOM 707 O O . THR A 1 91 ? 2.417 15.211 -11.532 1.00 42.31 91 THR A O 1
ATOM 710 N N . THR A 1 92 ? 3.959 14.220 -12.795 1.00 34.16 92 THR A N 1
ATOM 711 C CA . THR A 1 92 ? 4.116 15.351 -13.721 1.00 34.16 92 THR A CA 1
ATOM 712 C C . THR A 1 92 ? 2.997 15.390 -14.773 1.00 34.16 92 THR A C 1
ATOM 714 O O . THR A 1 92 ? 3.062 16.183 -15.706 1.00 34.16 92 THR A O 1
ATOM 717 N N . SER A 1 93 ? 1.950 14.567 -14.632 1.00 32.47 93 SER A N 1
ATOM 718 C CA . SER A 1 93 ? 0.815 14.498 -15.547 1.00 32.47 93 SER A CA 1
ATOM 719 C C . SER A 1 93 ? -0.520 14.625 -14.791 1.00 32.47 93 SER A C 1
ATOM 721 O O . SER A 1 93 ? -0.802 13.798 -13.926 1.00 32.47 93 SER A O 1
ATOM 723 N N . PRO A 1 94 ? -1.370 15.622 -15.099 1.00 28.03 94 PRO A N 1
ATOM 724 C CA . PRO A 1 94 ? -2.561 15.994 -14.321 1.00 28.03 94 PRO A CA 1
ATOM 725 C C . PRO A 1 94 ? -3.754 15.019 -14.447 1.00 28.03 94 PRO A C 1
ATOM 727 O O . PRO A 1 94 ? -4.903 15.423 -14.292 1.00 28.03 94 PRO A O 1
ATOM 730 N N . VAL A 1 95 ? -3.525 13.741 -14.755 1.00 38.34 95 VAL A N 1
ATOM 731 C CA . VAL A 1 95 ? -4.583 12.841 -15.250 1.00 38.34 95 VAL A CA 1
ATOM 732 C C . VAL A 1 95 ? -5.352 12.106 -14.141 1.00 38.34 95 VAL A C 1
ATOM 734 O O . VAL A 1 95 ? -6.488 11.714 -14.377 1.00 38.34 95 VAL A O 1
ATOM 737 N N . PHE A 1 96 ? -4.827 11.975 -12.918 1.00 38.88 96 PHE A N 1
ATOM 738 C CA . PHE A 1 96 ? -5.405 11.042 -11.929 1.00 38.88 96 PHE A CA 1
ATOM 739 C C . PHE A 1 96 ? -5.781 11.665 -10.573 1.00 38.88 96 PHE A C 1
ATOM 741 O O . PHE A 1 96 ? -5.666 11.030 -9.534 1.00 38.88 96 PHE A O 1
ATOM 748 N N . SER A 1 97 ? -6.281 12.906 -10.567 1.00 24.91 97 SER A N 1
ATOM 749 C CA . SER A 1 97 ? -6.727 13.596 -9.337 1.00 24.91 97 SER A CA 1
ATOM 750 C C . SER A 1 97 ? -8.131 13.199 -8.835 1.00 24.91 97 SER A C 1
ATOM 752 O O . SER A 1 97 ? -8.603 13.793 -7.864 1.00 24.91 97 SER A O 1
ATOM 754 N N . LYS A 1 98 ? -8.848 12.270 -9.475 1.00 25.56 98 LYS A N 1
ATOM 755 C CA . LYS A 1 98 ? -10.204 11.884 -9.050 1.00 25.56 98 LYS A CA 1
ATOM 756 C C . LYS A 1 98 ? -10.495 10.423 -9.379 1.00 25.56 98 LYS A C 1
ATOM 758 O O . LYS A 1 98 ? -11.025 10.145 -10.451 1.00 25.56 98 LYS A O 1
ATOM 763 N N . CYS A 1 99 ? -10.178 9.542 -8.443 1.00 32.81 99 CYS A N 1
ATOM 764 C CA . CYS A 1 99 ? -10.948 8.330 -8.190 1.00 32.81 99 CYS A CA 1
ATOM 765 C C . CYS A 1 99 ? -11.275 8.331 -6.698 1.00 32.81 99 CYS A C 1
ATOM 767 O O . CYS A 1 99 ? -10.338 8.601 -5.913 1.00 32.81 99 CYS A O 1
#

pLDDT: mean 87.36, std 18.89, range [24.91, 98.44]